Protein AF-A0A933M7V3-F1 (afdb_monomer_lite)

Sequence (161 aa):
MSKQGHDDSLKQYLIDEFIEDYQHGQLTRRQTLKLLTGLVGAASAAALVAACTPAVQPAPTNVPVPTAVPATNVPTIVPTTIPTTAATVAPTPTTAAADPTVATQATATVTAPQSNATVTADDPAIQVSAVEFPGSAGAKIIGYLARPRADGTFAAILVCH

Foldseek 3Di:
DDPVVVLVVVLVVQLVVLVVCVVVVVDPPVRSVVSNCVSVHVPCVVVVVVVPDDDPDPDDDDDDDDDDDDDDDDDDDDDDDDDDDDDDDDDDDDDDDDDDDDDPDDDDDDDADPPPPSDDPVHVQKDKDKDWDQDPPRDIDIDMDIDGPDDDDDDDDDDDD

Structure (mmCIF, N/CA/C/O backbone):
data_AF-A0A933M7V3-F1
#
_entry.id   AF-A0A933M7V3-F1
#
loop_
_atom_site.group_PDB
_atom_site.id
_atom_site.type_symbol
_atom_site.label_atom_id
_atom_site.label_alt_id
_atom_site.label_comp_id
_atom_site.label_asym_id
_atom_site.label_entity_id
_atom_site.label_seq_id
_atom_site.pdbx_PDB_ins_code
_atom_site.Cartn_x
_atom_site.Cartn_y
_atom_site.Cartn_z
_atom_site.occupancy
_atom_site.B_iso_or_equiv
_atom_site.auth_seq_id
_atom_site.auth_comp_id
_atom_site.auth_asym_id
_atom_site.auth_atom_id
_atom_site.pdbx_PDB_model_num
ATOM 1 N N . MET A 1 1 ? 10.084 39.443 32.050 1.00 48.31 1 MET A N 1
ATOM 2 C CA . MET A 1 1 ? 10.137 39.177 30.595 1.00 48.31 1 MET A CA 1
ATOM 3 C C . MET A 1 1 ? 10.096 37.669 30.423 1.00 48.31 1 MET A C 1
ATOM 5 O O . MET A 1 1 ? 10.974 36.979 30.924 1.00 48.31 1 MET A O 1
ATOM 9 N N . SER A 1 2 ? 8.969 37.172 29.926 1.00 56.19 2 SER A N 1
ATOM 10 C CA . SER A 1 2 ? 8.462 35.814 30.147 1.00 56.19 2 SER A CA 1
ATOM 11 C C . SER A 1 2 ? 9.182 34.769 29.289 1.00 56.19 2 SER A C 1
ATOM 13 O O . SER A 1 2 ? 9.082 34.825 28.068 1.00 56.19 2 SER A O 1
ATOM 15 N N . LYS A 1 3 ? 9.854 33.794 29.923 1.00 61.62 3 LYS A N 1
ATOM 16 C CA . LYS A 1 3 ? 10.538 32.666 29.249 1.00 61.62 3 LYS A CA 1
ATOM 17 C C . LYS A 1 3 ? 9.625 31.909 28.267 1.00 61.62 3 LYS A C 1
ATOM 19 O O . LYS A 1 3 ? 10.064 31.549 27.186 1.00 61.62 3 LYS A O 1
ATOM 24 N N . GLN A 1 4 ? 8.333 31.821 28.589 1.00 65.94 4 GLN A N 1
ATOM 25 C CA . GLN A 1 4 ? 7.307 31.143 27.791 1.00 65.94 4 GLN A CA 1
ATOM 26 C C . GLN A 1 4 ? 7.224 31.610 26.323 1.00 65.94 4 GLN A C 1
ATOM 28 O O . GLN A 1 4 ? 7.053 30.793 25.428 1.00 65.94 4 GLN A O 1
ATOM 33 N N . GLY A 1 5 ? 7.362 32.916 26.060 1.00 74.25 5 GLY A N 1
ATOM 34 C CA . GLY A 1 5 ? 7.212 33.450 24.700 1.00 74.25 5 GLY A CA 1
ATOM 35 C C . GLY A 1 5 ? 8.389 33.119 23.779 1.00 74.25 5 GLY A C 1
ATOM 36 O O . GLY A 1 5 ? 8.218 33.034 22.567 1.00 74.25 5 GLY A O 1
ATOM 37 N N . HIS A 1 6 ? 9.579 32.911 24.348 1.00 77.69 6 HIS A N 1
ATOM 38 C CA . HIS A 1 6 ? 10.762 32.528 23.581 1.00 77.69 6 HIS A CA 1
ATOM 39 C C . HIS A 1 6 ? 10.692 31.056 23.157 1.00 77.69 6 HIS A C 1
ATOM 41 O O . HIS A 1 6 ? 10.963 30.732 22.002 1.00 77.69 6 HIS A O 1
ATOM 47 N N . ASP A 1 7 ? 10.247 30.189 24.068 1.00 84.31 7 ASP A N 1
ATOM 48 C CA . ASP A 1 7 ? 10.130 28.753 23.816 1.00 84.31 7 ASP A CA 1
ATOM 49 C C . ASP A 1 7 ? 9.067 28.443 22.753 1.00 84.31 7 ASP A C 1
ATOM 51 O O . ASP A 1 7 ? 9.267 27.567 21.913 1.00 84.31 7 ASP A O 1
ATOM 55 N N . ASP A 1 8 ? 7.949 29.173 22.737 1.00 87.44 8 ASP A N 1
ATOM 56 C CA . ASP A 1 8 ? 6.903 28.971 21.729 1.00 87.44 8 ASP A CA 1
ATOM 57 C C . ASP A 1 8 ? 7.318 29.479 20.338 1.00 87.44 8 ASP A C 1
ATOM 59 O O . ASP A 1 8 ? 7.005 28.832 19.339 1.00 87.44 8 ASP A O 1
ATOM 63 N N . SER A 1 9 ? 8.097 30.564 20.253 1.00 88.06 9 SER A N 1
ATOM 64 C CA . SER A 1 9 ? 8.673 31.028 18.980 1.00 88.06 9 SER A CA 1
ATOM 65 C C . SER A 1 9 ? 9.659 30.016 18.393 1.00 88.06 9 SER A C 1
ATOM 67 O O . SER A 1 9 ? 9.671 29.808 17.181 1.00 88.06 9 SER A O 1
ATOM 69 N N . LEU A 1 10 ? 10.474 29.379 19.240 1.00 90.81 10 LEU A N 1
ATOM 70 C CA . LEU A 1 10 ? 11.414 28.347 18.807 1.00 90.81 10 LEU A CA 1
ATOM 71 C C . LEU A 1 10 ? 10.681 27.108 18.278 1.00 90.81 10 LEU A C 1
ATOM 73 O O . LEU A 1 10 ? 11.098 26.525 17.282 1.00 90.81 10 LEU A O 1
ATOM 77 N N . LYS A 1 11 ? 9.571 26.715 18.914 1.00 90.56 11 LYS A N 1
ATOM 78 C CA . LYS A 1 11 ? 8.758 25.585 18.442 1.00 90.56 11 LYS A CA 1
ATOM 79 C C . LYS A 1 11 ? 8.166 25.847 17.064 1.00 90.56 11 LYS A C 1
ATOM 81 O O . LYS A 1 11 ? 8.235 24.957 16.229 1.00 90.56 11 LYS A O 1
ATOM 86 N N . GLN A 1 12 ? 7.609 27.037 16.827 1.00 91.75 12 GLN A N 1
ATOM 87 C CA . GLN A 1 12 ? 7.056 27.378 15.511 1.00 91.75 12 GLN A CA 1
ATOM 88 C C . GLN A 1 12 ? 8.141 27.362 14.432 1.00 91.75 12 GLN A C 1
ATOM 90 O O . GLN A 1 12 ? 7.955 26.725 13.404 1.00 91.75 12 GLN A O 1
ATOM 95 N N . TYR A 1 13 ? 9.316 27.930 14.727 1.00 93.69 13 TYR A N 1
ATOM 96 C CA . TYR A 1 13 ? 10.466 27.866 13.824 1.00 93.69 13 TYR A CA 1
ATOM 97 C C . TYR A 1 13 ? 10.849 26.419 13.464 1.00 93.69 13 TYR A C 1
ATOM 99 O O . TYR A 1 13 ? 11.022 26.092 12.295 1.00 93.69 13 TYR A O 1
ATOM 107 N N . LEU A 1 14 ? 10.936 25.530 14.459 1.00 93.62 14 LEU A N 1
ATOM 108 C CA . LEU A 1 14 ? 11.271 24.121 14.227 1.00 93.62 14 LEU A CA 1
ATOM 109 C C . LEU A 1 14 ? 10.178 23.368 13.452 1.00 93.62 14 LEU A C 1
ATOM 111 O O . LEU A 1 14 ? 10.489 22.456 12.692 1.00 93.62 14 LEU A O 1
ATOM 115 N N . ILE A 1 15 ? 8.905 23.720 13.647 1.00 94.50 15 ILE A N 1
ATOM 116 C CA . ILE A 1 15 ? 7.791 23.135 12.892 1.00 94.50 15 ILE A CA 1
ATOM 117 C C . ILE A 1 15 ? 7.894 23.523 11.415 1.00 94.50 15 ILE A C 1
ATOM 119 O O . ILE A 1 15 ? 7.796 22.638 10.563 1.00 94.50 15 ILE A O 1
ATOM 123 N N . ASP A 1 16 ? 8.114 24.805 11.128 1.00 94.56 16 ASP A N 1
ATOM 124 C CA . ASP A 1 16 ? 8.207 25.321 9.761 1.00 94.56 16 ASP A CA 1
ATOM 125 C C . ASP A 1 16 ? 9.405 24.706 9.018 1.00 94.56 16 ASP A C 1
ATOM 127 O O . ASP A 1 16 ? 9.238 24.192 7.911 1.00 94.56 16 ASP A O 1
ATOM 131 N N . GLU A 1 17 ? 10.566 24.611 9.674 1.00 93.69 17 GLU A N 1
ATOM 132 C CA . GLU A 1 17 ? 11.766 23.960 9.125 1.00 93.69 17 GLU A CA 1
ATOM 133 C C . GLU A 1 17 ? 11.491 22.498 8.718 1.00 93.69 17 GLU A C 1
ATOM 135 O O . GLU A 1 17 ? 11.773 22.080 7.595 1.00 93.69 17 GLU A O 1
ATOM 140 N N . PHE A 1 18 ? 10.865 21.701 9.595 1.00 95.06 18 PHE A N 1
ATOM 141 C CA . PHE A 1 18 ? 10.579 20.293 9.290 1.00 95.06 18 PHE A CA 1
ATOM 142 C C . PHE A 1 18 ? 9.552 20.111 8.166 1.00 95.06 18 PHE A C 1
ATOM 144 O O . PHE A 1 18 ? 9.550 19.073 7.489 1.00 95.06 18 PHE A O 1
ATOM 151 N N . ILE A 1 19 ? 8.652 21.081 7.987 1.00 95.69 19 ILE A N 1
ATOM 152 C CA . ILE A 1 19 ? 7.697 21.095 6.877 1.00 95.69 19 ILE A CA 1
ATOM 153 C C . ILE A 1 19 ? 8.425 21.413 5.571 1.00 95.69 19 ILE A C 1
ATOM 155 O O . ILE A 1 19 ? 8.194 20.720 4.576 1.00 95.69 19 ILE A O 1
ATOM 159 N N . GLU A 1 20 ? 9.313 22.405 5.565 1.00 94.31 20 GLU A N 1
ATOM 160 C CA . GLU A 1 20 ? 10.119 22.746 4.392 1.00 94.31 20 GLU A CA 1
ATOM 161 C C . GLU A 1 20 ? 11.022 21.579 3.972 1.00 94.31 20 GLU A C 1
ATOM 163 O O . GLU A 1 20 ? 11.029 21.204 2.797 1.00 94.31 20 GLU A O 1
ATOM 168 N N . ASP A 1 21 ? 11.687 20.913 4.914 1.00 94.62 21 ASP A N 1
ATOM 169 C CA . ASP A 1 21 ? 12.516 19.730 4.644 1.00 94.62 21 ASP A CA 1
ATOM 170 C C . ASP A 1 21 ? 11.720 18.559 4.044 1.00 94.62 21 ASP A C 1
ATOM 172 O O . ASP A 1 21 ? 12.223 17.813 3.196 1.00 94.62 21 ASP A O 1
ATOM 176 N N . TYR A 1 22 ? 10.461 18.382 4.456 1.00 95.75 22 TYR A N 1
ATOM 177 C CA . TYR A 1 22 ? 9.568 17.396 3.845 1.00 95.75 22 TYR A CA 1
ATOM 178 C C . TYR A 1 22 ? 9.233 17.758 2.394 1.00 95.75 22 TYR A C 1
ATOM 180 O O . TYR A 1 22 ? 9.263 16.891 1.518 1.00 95.75 22 TYR A O 1
ATOM 188 N N . GLN A 1 23 ? 8.937 19.032 2.126 1.00 95.00 23 GLN A N 1
ATOM 189 C CA . GLN A 1 23 ? 8.612 19.512 0.780 1.00 95.00 23 GLN A CA 1
ATOM 190 C C . GLN A 1 23 ? 9.803 19.394 -0.179 1.00 95.00 23 GLN A C 1
ATOM 192 O O . GLN A 1 23 ? 9.618 19.027 -1.339 1.00 95.00 23 GLN A O 1
ATOM 197 N N . HIS A 1 24 ? 11.021 19.633 0.311 1.00 95.25 24 HIS A N 1
ATOM 198 C CA . HIS A 1 24 ? 12.257 19.475 -0.460 1.00 95.25 24 HIS A CA 1
ATOM 199 C C . HIS A 1 24 ? 12.740 18.016 -0.556 1.00 95.25 24 HIS A C 1
ATOM 201 O O . HIS A 1 24 ? 13.759 17.745 -1.193 1.00 95.25 24 HIS A O 1
ATOM 207 N N . GLY A 1 25 ? 12.027 17.062 0.055 1.00 92.44 25 GLY A N 1
ATOM 208 C CA . GLY A 1 25 ? 12.359 15.636 0.014 1.00 92.44 25 GLY A CA 1
ATOM 209 C C . GLY A 1 25 ? 13.552 15.226 0.886 1.00 92.44 25 GLY A C 1
ATOM 210 O O . GLY A 1 25 ? 14.023 14.096 0.764 1.00 92.44 25 GLY A O 1
ATOM 211 N N . GLN A 1 26 ? 14.026 16.110 1.769 1.00 95.69 26 GLN A N 1
ATOM 212 C CA . GLN A 1 26 ? 15.104 15.835 2.729 1.00 95.69 26 GLN A CA 1
ATOM 213 C C . GLN A 1 26 ? 14.610 14.998 3.917 1.00 95.69 26 GLN A C 1
ATOM 215 O O . GLN A 1 26 ? 15.350 14.177 4.464 1.00 95.69 26 GLN A O 1
ATOM 220 N N . LEU A 1 27 ? 13.333 15.146 4.283 1.00 95.69 27 LEU A N 1
ATOM 221 C CA . LEU A 1 27 ? 12.659 14.299 5.265 1.00 95.69 27 LEU A CA 1
ATOM 222 C C . LEU A 1 27 ? 11.561 13.465 4.610 1.00 95.69 27 LEU A C 1
ATOM 224 O O . LEU A 1 27 ? 10.698 13.956 3.886 1.00 95.69 27 LEU A O 1
ATOM 228 N N . THR A 1 28 ? 11.532 12.175 4.936 1.00 94.69 28 THR A N 1
ATOM 229 C CA . THR A 1 28 ? 10.385 11.327 4.597 1.00 94.69 28 THR A CA 1
ATOM 230 C C . THR A 1 28 ? 9.185 11.686 5.477 1.00 94.69 28 THR A C 1
ATOM 232 O O . THR A 1 28 ? 9.347 12.018 6.653 1.00 94.69 28 THR A O 1
ATOM 235 N N . ARG A 1 29 ? 7.958 11.484 4.970 1.00 93.50 29 ARG A N 1
ATOM 236 C CA . ARG A 1 29 ? 6.700 11.692 5.725 1.00 93.50 29 ARG A CA 1
ATOM 237 C C . ARG A 1 29 ? 6.751 11.108 7.143 1.00 93.50 29 ARG A C 1
ATOM 239 O O . ARG A 1 29 ? 6.297 11.725 8.101 1.00 93.50 29 ARG A O 1
ATOM 246 N N . ARG A 1 30 ? 7.313 9.902 7.294 1.00 93.56 30 ARG A N 1
ATOM 247 C CA . ARG A 1 30 ? 7.431 9.216 8.590 1.00 93.56 30 ARG A CA 1
ATOM 248 C C . ARG A 1 30 ? 8.388 9.939 9.543 1.00 93.56 30 ARG A C 1
ATOM 250 O O . ARG A 1 30 ? 8.127 9.948 10.742 1.00 93.56 30 ARG A O 1
ATOM 257 N N . GLN A 1 31 ? 9.492 10.490 9.044 1.00 93.69 31 GLN A N 1
ATOM 258 C CA . GLN A 1 31 ? 10.453 11.225 9.869 1.00 93.69 31 GLN A CA 1
ATOM 259 C C . GLN A 1 31 ? 9.869 12.561 10.323 1.00 93.69 31 GLN A C 1
ATOM 261 O O . GLN A 1 31 ? 9.893 12.830 11.521 1.00 93.69 31 GLN A O 1
ATOM 266 N N . THR A 1 32 ? 9.242 13.318 9.421 1.00 94.56 32 THR A N 1
ATOM 267 C CA . THR A 1 32 ? 8.553 14.571 9.764 1.00 94.56 32 THR A CA 1
ATOM 268 C C . THR A 1 32 ? 7.487 14.339 10.836 1.00 94.56 32 THR A C 1
ATOM 270 O O . THR A 1 32 ? 7.471 15.028 11.851 1.00 94.56 32 THR A O 1
ATOM 273 N N . LEU A 1 33 ? 6.661 13.292 10.693 1.00 92.50 33 LEU A N 1
ATOM 274 C CA . LEU A 1 33 ? 5.659 12.936 11.706 1.00 92.50 33 LEU A CA 1
ATOM 275 C C . LEU A 1 33 ? 6.281 12.576 13.065 1.00 92.50 33 LEU A C 1
ATOM 277 O O . LEU A 1 33 ? 5.747 12.969 14.100 1.00 92.50 33 LEU A O 1
ATOM 281 N N . LYS A 1 34 ? 7.408 11.852 13.089 1.00 90.75 34 LYS A N 1
ATOM 282 C CA . LYS A 1 34 ? 8.117 11.519 14.337 1.00 90.75 34 LYS A CA 1
ATOM 283 C C . LYS A 1 34 ? 8.695 12.759 15.020 1.00 90.75 34 LYS A C 1
ATOM 285 O O . LYS A 1 34 ? 8.561 12.881 16.234 1.00 90.75 34 LYS A O 1
ATOM 290 N N . LEU A 1 35 ? 9.306 13.661 14.253 1.00 90.69 35 LEU A N 1
ATOM 291 C CA . LEU A 1 35 ? 9.906 14.894 14.766 1.00 90.69 35 LEU A CA 1
ATOM 292 C C . LEU A 1 35 ? 8.836 15.854 15.297 1.00 90.69 35 LEU A C 1
ATOM 294 O O . LEU A 1 35 ? 8.938 16.294 16.439 1.00 90.69 35 LEU A O 1
ATOM 298 N N . LEU A 1 36 ? 7.757 16.079 14.539 1.00 91.50 36 LEU A N 1
ATOM 299 C CA . LEU A 1 36 ? 6.632 16.916 14.973 1.00 91.50 36 LEU A CA 1
ATOM 300 C C . LEU A 1 36 ? 5.951 16.356 16.230 1.00 91.50 36 LEU A C 1
ATOM 302 O O . LEU A 1 36 ? 5.666 17.104 17.163 1.00 91.50 36 LEU A O 1
ATOM 306 N N . THR A 1 37 ? 5.743 15.037 16.298 1.00 88.12 37 THR A N 1
ATOM 307 C CA . THR A 1 37 ? 5.151 14.394 17.486 1.00 88.12 37 THR A CA 1
ATOM 308 C C . THR A 1 37 ? 6.075 14.495 18.703 1.00 88.12 37 THR A C 1
ATOM 310 O O . THR A 1 37 ? 5.601 14.710 19.817 1.00 88.12 37 THR A O 1
ATOM 313 N N . GLY A 1 38 ? 7.392 14.363 18.509 1.00 86.75 38 GLY A N 1
ATOM 314 C CA . GLY A 1 38 ? 8.384 14.530 19.574 1.00 86.75 38 GLY A CA 1
ATOM 315 C C . GLY A 1 38 ? 8.492 15.970 20.084 1.00 86.75 38 GLY A C 1
ATOM 316 O O . GLY A 1 38 ? 8.725 16.173 21.272 1.00 86.75 38 GLY A O 1
ATOM 317 N N . LEU A 1 39 ? 8.282 16.954 19.205 1.00 85.00 39 LEU A N 1
ATOM 318 C CA . LEU A 1 39 ? 8.388 18.380 19.517 1.00 85.00 39 LEU A CA 1
ATOM 319 C C . LEU A 1 39 ? 7.121 18.951 20.177 1.00 85.00 39 LEU A C 1
ATOM 321 O O . LEU A 1 39 ? 7.218 19.719 21.132 1.00 85.00 39 LEU A O 1
ATOM 325 N N . VAL A 1 40 ? 5.936 18.586 19.677 1.00 78.88 40 VAL A N 1
ATOM 326 C CA . VAL A 1 40 ? 4.636 19.101 20.162 1.00 78.88 40 VAL A CA 1
ATOM 327 C C . VAL A 1 40 ? 4.047 18.216 21.273 1.00 78.88 40 VAL A C 1
ATOM 329 O O . VAL A 1 40 ? 3.194 18.655 22.044 1.00 78.88 40 VAL A O 1
ATOM 332 N N . GLY A 1 41 ? 4.549 16.987 21.417 1.00 70.50 41 GLY A N 1
ATOM 333 C CA . GLY A 1 41 ? 4.085 16.011 22.398 1.00 70.50 41 GLY A CA 1
ATOM 334 C C . GLY A 1 41 ? 2.876 15.200 21.917 1.00 70.50 41 GLY A C 1
ATOM 335 O O . GLY A 1 41 ? 2.114 15.599 21.040 1.00 70.50 41 GLY A O 1
ATOM 336 N N . ALA A 1 42 ? 2.680 14.024 22.519 1.00 59.34 42 ALA A N 1
ATOM 337 C CA . ALA A 1 42 ? 1.726 12.996 22.081 1.00 59.34 42 ALA A CA 1
ATOM 338 C C . ALA A 1 42 ? 0.233 13.292 22.374 1.00 59.34 42 ALA A C 1
ATOM 340 O O . ALA A 1 42 ? -0.600 12.387 22.316 1.00 59.34 42 ALA A O 1
ATOM 341 N N . ALA A 1 43 ? -0.138 14.535 22.692 1.00 57.34 43 ALA A N 1
ATOM 342 C CA . ALA A 1 43 ? -1.483 14.865 23.174 1.00 57.34 43 ALA A CA 1
ATOM 343 C C . ALA A 1 43 ? -2.596 14.778 22.101 1.00 57.34 43 ALA A C 1
ATOM 345 O O . ALA A 1 43 ? -3.773 14.834 22.447 1.00 57.34 43 ALA A O 1
ATOM 346 N N . SER A 1 44 ? -2.268 14.604 20.814 1.00 52.12 44 SER A N 1
ATOM 347 C CA . SER A 1 44 ? -3.243 14.585 19.706 1.00 52.12 44 SER A CA 1
ATOM 348 C C . SER A 1 44 ? -3.574 13.193 19.148 1.00 52.12 44 SER A C 1
ATOM 350 O O . SER A 1 44 ? -4.346 13.090 18.192 1.00 52.12 44 SER A O 1
ATOM 352 N N . ALA A 1 45 ? -3.059 12.109 19.744 1.00 55.12 45 ALA A N 1
ATOM 353 C CA . ALA A 1 45 ? -3.293 10.749 19.244 1.00 55.12 45 ALA A CA 1
ATOM 354 C C . ALA A 1 45 ? -4.794 10.400 19.118 1.00 55.12 45 ALA A C 1
ATOM 356 O O . ALA A 1 45 ? -5.196 9.754 18.153 1.00 55.12 45 ALA A O 1
ATOM 357 N N . ALA A 1 46 ? -5.641 10.892 20.030 1.00 56.41 46 ALA A N 1
ATOM 358 C CA . ALA A 1 46 ? -7.090 10.676 19.975 1.00 56.41 46 ALA A CA 1
ATOM 359 C C . ALA A 1 46 ? -7.776 11.410 18.803 1.00 56.41 46 ALA A C 1
ATOM 361 O O . ALA A 1 46 ? -8.706 10.873 18.208 1.00 56.41 46 ALA A O 1
ATOM 362 N N . ALA A 1 47 ? -7.303 12.607 18.432 1.00 60.03 47 ALA A N 1
ATOM 363 C CA . ALA A 1 47 ? -7.867 13.384 17.326 1.00 60.03 47 ALA A CA 1
ATOM 364 C C . ALA A 1 47 ? -7.513 12.777 15.960 1.00 60.03 47 ALA A C 1
ATOM 366 O O . ALA A 1 47 ? -8.342 12.776 15.054 1.00 60.03 47 ALA A O 1
ATOM 367 N N . LEU A 1 48 ? -6.315 12.196 15.829 1.00 62.06 48 LEU A N 1
ATOM 368 C CA . LEU A 1 48 ? -5.925 11.445 14.632 1.00 62.06 48 LEU A CA 1
ATOM 369 C C . LEU A 1 48 ? -6.775 10.178 14.460 1.00 62.06 48 LEU A C 1
ATOM 371 O O . LEU A 1 48 ? -7.232 9.906 13.357 1.00 62.06 48 LEU A O 1
ATOM 375 N N . VAL A 1 49 ? -7.056 9.444 15.543 1.00 64.50 49 VAL A N 1
ATOM 376 C CA . VAL A 1 49 ? -7.949 8.270 15.496 1.00 64.50 49 VAL A CA 1
ATOM 377 C C . VAL A 1 49 ? -9.386 8.673 15.145 1.00 64.50 49 VAL A C 1
ATOM 379 O O . VAL A 1 49 ? -10.013 8.011 14.321 1.00 64.50 49 VAL A O 1
ATOM 382 N N . ALA A 1 50 ? -9.889 9.783 15.698 1.00 60.72 50 ALA A N 1
ATOM 383 C CA . ALA A 1 50 ? -11.209 10.321 15.360 1.00 60.72 50 ALA A CA 1
ATOM 384 C C . ALA A 1 50 ? -11.298 10.838 13.910 1.00 60.72 50 ALA A C 1
ATOM 386 O O . ALA A 1 50 ? -12.357 10.780 13.296 1.00 60.72 50 ALA A O 1
ATOM 387 N N . ALA A 1 51 ? -10.192 11.306 13.327 1.00 61.00 51 ALA A N 1
ATOM 388 C CA . ALA A 1 51 ? -10.134 11.689 11.917 1.00 61.00 51 ALA A CA 1
ATOM 389 C C . ALA A 1 51 ? -10.061 10.478 10.963 1.00 61.00 51 ALA A C 1
ATOM 391 O O . ALA A 1 51 ? -10.335 10.617 9.774 1.00 61.00 51 ALA A O 1
ATOM 392 N N . CYS A 1 52 ? -9.708 9.289 11.465 1.00 63.38 52 CYS A N 1
ATOM 393 C CA . CYS A 1 52 ? -9.656 8.050 10.685 1.00 63.38 52 CYS A CA 1
ATOM 394 C C . CYS A 1 52 ? -10.988 7.278 10.647 1.00 63.38 52 CYS A C 1
ATOM 396 O O . CYS A 1 52 ? -11.050 6.232 10.001 1.00 63.38 52 CYS A O 1
ATOM 398 N N . THR A 1 53 ? -12.052 7.748 11.309 1.00 70.31 53 THR A N 1
ATOM 399 C CA . THR A 1 53 ? -13.394 7.170 11.137 1.00 70.31 53 THR A CA 1
ATOM 400 C C . THR A 1 53 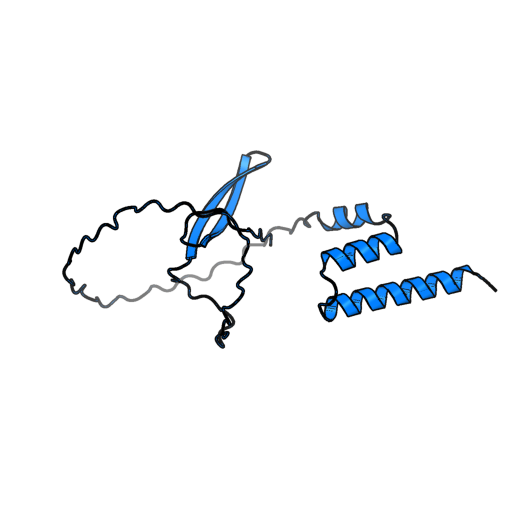? -14.055 7.739 9.877 1.00 70.31 53 THR A C 1
ATOM 402 O O . THR A 1 53 ? -14.205 8.959 9.791 1.00 70.31 53 THR A O 1
ATOM 405 N N . PRO A 1 54 ? -14.476 6.905 8.905 1.00 60.12 54 PRO A N 1
ATOM 406 C CA . PRO A 1 54 ? -15.162 7.381 7.709 1.00 60.12 54 PRO A CA 1
ATOM 407 C C . PRO A 1 54 ? -16.464 8.091 8.091 1.00 60.12 54 PRO A C 1
ATOM 409 O O . PRO A 1 54 ? -17.274 7.542 8.842 1.00 60.12 54 PRO A O 1
ATOM 412 N N . ALA A 1 55 ? -16.690 9.296 7.564 1.00 64.62 55 ALA A N 1
ATOM 413 C CA . ALA A 1 55 ? -18.004 9.919 7.640 1.00 64.62 55 ALA A CA 1
ATOM 414 C C . ALA A 1 55 ? -19.012 9.017 6.909 1.00 64.62 55 ALA A C 1
ATOM 416 O O . ALA A 1 55 ? -18.766 8.597 5.778 1.00 64.62 55 ALA A O 1
ATOM 417 N N . VAL A 1 56 ? -20.142 8.707 7.550 1.00 55.94 56 VAL A N 1
ATOM 418 C CA . VAL A 1 56 ? -21.260 8.022 6.893 1.00 55.94 56 VAL A CA 1
ATOM 419 C C . VAL A 1 56 ? -21.764 8.942 5.784 1.00 55.94 56 VAL A C 1
ATOM 421 O O . VAL A 1 56 ? -22.453 9.924 6.051 1.00 55.94 56 VAL A O 1
ATOM 424 N N . GLN A 1 57 ? -21.381 8.652 4.542 1.00 55.72 57 GLN A N 1
ATOM 425 C CA . GLN A 1 57 ? -21.898 9.355 3.379 1.00 55.72 57 GLN A CA 1
ATOM 426 C C . GLN A 1 57 ? -23.368 8.947 3.192 1.00 55.72 57 GLN A C 1
ATOM 428 O O . GLN A 1 57 ? -23.636 7.755 3.016 1.00 55.72 57 GLN A O 1
ATOM 433 N N . PRO A 1 58 ? -24.339 9.878 3.258 1.00 50.56 58 PRO A N 1
ATOM 434 C CA . PRO A 1 58 ? -25.726 9.547 2.963 1.00 50.56 58 PRO A CA 1
ATOM 435 C C . PRO A 1 58 ? -25.843 9.025 1.526 1.00 50.56 58 PRO A C 1
ATOM 437 O O . PRO A 1 58 ? -25.164 9.502 0.614 1.00 50.56 58 PRO A O 1
ATOM 440 N N . ALA A 1 59 ? -26.677 7.997 1.356 1.00 55.25 59 ALA A N 1
ATOM 441 C CA . ALA A 1 59 ? -26.846 7.270 0.105 1.00 55.25 59 ALA A CA 1
ATOM 442 C C . ALA A 1 59 ? -27.181 8.222 -1.064 1.00 55.25 59 ALA A C 1
ATOM 444 O O . ALA A 1 59 ? -28.026 9.106 -0.897 1.00 55.25 59 ALA A O 1
ATOM 445 N N . PRO A 1 60 ? -26.560 8.058 -2.247 1.00 55.94 60 PRO A N 1
ATOM 446 C CA . PRO A 1 60 ? -26.906 8.857 -3.413 1.00 55.94 60 PRO A CA 1
ATOM 447 C C . PRO A 1 60 ? -28.342 8.556 -3.856 1.00 55.94 60 PRO A C 1
ATOM 449 O O . PRO A 1 60 ? -28.712 7.407 -4.090 1.00 55.94 60 PRO A O 1
ATOM 452 N N . THR A 1 61 ? -29.153 9.602 -3.990 1.00 55.34 61 THR A N 1
ATOM 453 C CA . THR A 1 61 ? -30.471 9.538 -4.626 1.00 55.34 61 THR A CA 1
ATOM 454 C C . THR A 1 61 ? -30.298 9.147 -6.095 1.00 55.34 61 THR A C 1
ATOM 456 O O . THR A 1 61 ? -29.617 9.848 -6.843 1.00 55.34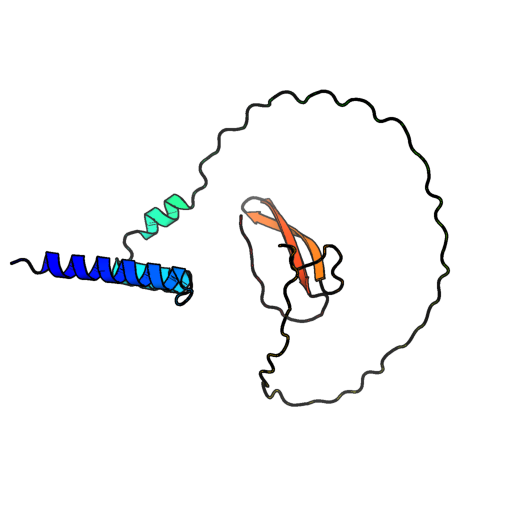 61 THR A O 1
ATOM 459 N N . ASN A 1 62 ? -30.907 8.032 -6.514 1.00 60.25 62 ASN A N 1
ATOM 460 C CA . ASN A 1 62 ? -30.896 7.565 -7.902 1.00 60.25 62 ASN A CA 1
ATOM 461 C C . ASN A 1 62 ? -31.414 8.657 -8.855 1.00 60.25 62 ASN A C 1
ATOM 463 O O . ASN A 1 62 ? -32.595 9.001 -8.836 1.00 60.25 62 ASN A O 1
ATOM 467 N N . VAL A 1 63 ? -30.541 9.157 -9.729 1.00 56.34 63 VAL A N 1
ATOM 468 C CA . VAL A 1 63 ? -30.929 9.918 -10.925 1.00 56.34 63 VAL A CA 1
ATOM 469 C C . VAL A 1 63 ? -31.299 8.898 -12.016 1.00 56.34 63 VAL A C 1
ATOM 471 O O . VAL A 1 63 ? -30.569 7.916 -12.177 1.00 56.34 63 VAL A O 1
ATOM 474 N N . PRO A 1 64 ? -32.423 9.053 -12.741 1.00 55.12 64 PRO A N 1
ATOM 475 C CA . PRO A 1 64 ? -32.850 8.075 -13.738 1.00 55.12 64 PRO A CA 1
ATOM 476 C C . PRO A 1 64 ? -31.840 7.963 -14.890 1.00 55.12 64 PRO A C 1
ATOM 478 O O . PRO A 1 64 ? -31.391 8.960 -15.453 1.00 55.12 64 PRO A O 1
ATOM 481 N N . VAL A 1 65 ? -31.510 6.716 -15.231 1.00 59.78 65 VAL A N 1
ATOM 482 C CA . VAL A 1 65 ? -30.672 6.317 -16.370 1.00 59.78 65 VAL A CA 1
ATOM 483 C C . VAL A 1 65 ? -31.332 6.753 -17.688 1.00 59.78 65 VAL A C 1
ATOM 485 O O . VAL A 1 65 ? -32.498 6.417 -17.903 1.00 59.78 65 VAL A O 1
ATOM 488 N N . PRO A 1 66 ? -30.629 7.452 -18.601 1.00 59.03 66 PRO A N 1
ATOM 489 C CA . PRO A 1 66 ? -31.127 7.672 -19.952 1.00 59.03 66 PRO A CA 1
ATOM 490 C C . PRO A 1 66 ? -31.117 6.363 -20.758 1.00 59.03 66 PRO A C 1
ATOM 492 O O . PRO A 1 66 ? -30.145 5.609 -20.761 1.00 59.03 66 PRO A O 1
ATOM 495 N N . THR A 1 67 ? -32.231 6.112 -21.443 1.00 52.97 67 THR A N 1
ATOM 496 C CA . THR A 1 67 ? -32.492 4.976 -22.333 1.00 52.97 67 THR A CA 1
ATOM 497 C C . THR A 1 67 ? -31.398 4.809 -23.392 1.00 52.97 67 THR A C 1
ATOM 499 O O . THR A 1 67 ? -31.127 5.729 -24.163 1.00 52.97 67 THR A O 1
ATOM 502 N N . ALA A 1 68 ? -30.796 3.619 -23.461 1.00 49.84 68 ALA A N 1
ATOM 503 C CA . ALA A 1 68 ? -29.845 3.256 -24.507 1.00 49.84 68 ALA A CA 1
ATOM 504 C C . ALA A 1 68 ? -30.533 3.172 -25.885 1.00 49.84 68 ALA A C 1
ATOM 506 O O . ALA A 1 68 ? -31.590 2.556 -26.030 1.00 49.84 68 ALA A O 1
ATOM 507 N N . VAL A 1 69 ? -29.907 3.775 -26.899 1.00 46.69 69 VAL A N 1
ATOM 508 C CA . VAL A 1 69 ? -30.269 3.651 -28.322 1.00 46.69 69 VAL A CA 1
ATOM 509 C C . VAL A 1 69 ? -29.652 2.350 -28.878 1.00 46.69 69 VAL A C 1
ATOM 511 O O . VAL A 1 69 ? -28.520 2.035 -28.503 1.00 46.69 69 VAL A O 1
ATOM 514 N N . PRO A 1 70 ? -30.337 1.567 -29.740 1.00 51.84 70 PRO A N 1
ATOM 515 C CA . PRO A 1 70 ? -29.827 0.277 -30.212 1.00 51.84 70 PRO A CA 1
ATOM 516 C C . PRO A 1 70 ? -28.624 0.444 -31.152 1.00 51.84 70 PRO A C 1
ATOM 518 O O . PRO A 1 70 ? -28.626 1.317 -32.019 1.00 51.84 70 PRO A O 1
ATOM 521 N N . ALA A 1 71 ? -27.618 -0.421 -31.007 1.00 53.47 71 ALA A N 1
ATOM 522 C CA . ALA A 1 71 ? -26.456 -0.487 -31.889 1.00 53.47 71 ALA A CA 1
ATOM 523 C C . ALA A 1 71 ? -26.790 -1.207 -33.210 1.00 53.47 71 ALA A C 1
ATOM 525 O O . ALA A 1 71 ? -27.371 -2.291 -33.205 1.00 53.47 71 ALA A O 1
ATOM 526 N N . THR A 1 72 ? -26.379 -0.611 -34.332 1.00 48.69 72 THR A N 1
ATOM 527 C CA . THR A 1 72 ? -26.417 -1.202 -35.679 1.00 48.69 72 THR A CA 1
ATOM 528 C C . THR A 1 72 ? -25.164 -2.052 -35.927 1.00 48.69 72 THR A C 1
ATOM 530 O O . THR A 1 72 ? -24.054 -1.684 -35.549 1.00 48.69 72 THR A O 1
ATOM 533 N N . ASN A 1 73 ? -25.372 -3.200 -36.569 1.00 55.31 73 ASN A N 1
ATOM 534 C CA . ASN A 1 73 ? -24.442 -4.312 -36.773 1.00 55.31 73 ASN A CA 1
ATOM 535 C C . ASN A 1 73 ? -23.170 -4.021 -37.616 1.00 55.31 73 ASN A C 1
ATOM 537 O O . ASN A 1 73 ? -23.266 -3.424 -38.680 1.00 55.31 73 ASN A O 1
ATOM 541 N N . VAL A 1 74 ? -22.037 -4.570 -37.129 1.00 43.88 74 VAL A N 1
ATOM 542 C CA . VAL A 1 74 ? -20.956 -5.410 -37.741 1.00 43.88 74 VAL A CA 1
ATOM 543 C C . VAL A 1 74 ? -20.391 -5.038 -39.141 1.00 43.88 74 VAL A C 1
ATOM 545 O O . VAL A 1 74 ? -21.144 -4.827 -40.085 1.00 43.88 74 VAL A O 1
ATOM 548 N N . PRO A 1 75 ? -19.053 -5.135 -39.341 1.00 49.75 75 PRO A N 1
ATOM 549 C CA . PRO A 1 75 ? -18.589 -6.310 -40.086 1.00 49.75 75 PRO A CA 1
ATOM 550 C C . PRO A 1 75 ? -17.400 -7.072 -39.467 1.00 49.75 75 PRO A C 1
ATOM 552 O O . PRO A 1 75 ? -16.423 -6.523 -38.969 1.00 49.75 75 PRO A O 1
ATOM 555 N N . THR A 1 76 ? -17.564 -8.386 -39.574 1.00 45.31 76 THR A N 1
ATOM 556 C CA . THR A 1 76 ? -16.661 -9.535 -39.544 1.00 45.31 76 THR A CA 1
ATOM 557 C C . THR A 1 76 ? -15.191 -9.258 -39.873 1.00 45.31 76 THR A C 1
ATOM 559 O O . THR A 1 76 ? -14.869 -8.810 -40.971 1.00 45.31 76 THR A O 1
ATOM 562 N N . ILE A 1 77 ? -14.294 -9.688 -38.981 1.00 44.94 77 ILE A N 1
ATOM 563 C CA . ILE A 1 77 ? -12.897 -10.006 -39.303 1.00 44.94 77 ILE A CA 1
ATOM 564 C C . ILE A 1 77 ? -12.686 -11.515 -39.152 1.00 44.94 77 ILE A C 1
ATOM 566 O O . ILE A 1 77 ? -12.961 -12.110 -38.112 1.00 44.94 77 ILE A O 1
ATOM 570 N N . VAL A 1 78 ? -12.255 -12.124 -40.253 1.00 43.50 78 VAL A N 1
ATOM 571 C CA . VAL A 1 78 ? -11.890 -13.536 -40.404 1.00 43.50 78 VAL A CA 1
ATOM 572 C C . VAL A 1 78 ? -10.622 -13.821 -39.585 1.00 43.50 78 VAL A C 1
ATOM 574 O O . VAL A 1 78 ? -9.659 -13.066 -39.716 1.00 43.50 78 VAL A O 1
ATOM 577 N N . PRO A 1 79 ? -10.553 -14.892 -38.773 1.00 54.78 79 PRO A N 1
ATOM 578 C CA . PRO A 1 79 ? -9.298 -15.295 -38.155 1.00 54.78 79 PRO A CA 1
ATOM 579 C C . PRO A 1 79 ? -8.406 -16.011 -39.180 1.00 54.78 79 PRO A C 1
ATOM 581 O O . PRO A 1 79 ? -8.705 -17.118 -39.627 1.00 54.78 79 PRO A O 1
ATOM 584 N N . THR A 1 80 ? -7.284 -15.383 -39.530 1.00 51.28 80 THR A N 1
ATOM 585 C CA . THR A 1 80 ? -6.168 -16.033 -40.226 1.00 51.28 80 THR A CA 1
ATOM 586 C C . THR A 1 80 ? -5.386 -16.875 -39.218 1.00 51.28 80 THR A C 1
ATOM 588 O O . THR A 1 80 ? -4.777 -16.350 -38.288 1.00 51.28 80 THR A O 1
ATOM 591 N N . THR A 1 81 ? -5.411 -18.193 -39.397 1.00 44.88 81 THR A N 1
ATOM 592 C CA . THR A 1 81 ? -4.617 -19.165 -38.636 1.00 44.88 81 THR A CA 1
ATOM 593 C C . THR A 1 81 ? -3.132 -19.044 -38.985 1.00 44.88 81 THR A C 1
ATOM 595 O O . THR A 1 81 ? -2.767 -19.194 -40.151 1.00 44.88 81 THR A O 1
ATOM 598 N N . ILE A 1 82 ? -2.274 -18.837 -37.985 1.00 47.28 82 ILE A N 1
ATOM 599 C CA . ILE A 1 82 ? -0.811 -18.925 -38.118 1.00 47.28 82 ILE A CA 1
ATOM 600 C C . ILE A 1 82 ? -0.365 -20.240 -37.454 1.00 47.28 82 ILE A C 1
ATOM 602 O O . ILE A 1 82 ? -0.809 -20.520 -36.337 1.00 47.28 82 ILE A O 1
ATOM 606 N N . PRO A 1 83 ? 0.447 -21.080 -38.122 1.00 54.09 83 PRO A N 1
ATOM 607 C CA . PRO A 1 83 ? 0.764 -22.417 -37.641 1.00 54.09 83 PRO A CA 1
ATOM 608 C C . PRO A 1 83 ? 1.696 -22.424 -36.425 1.00 54.09 83 PRO A C 1
ATOM 610 O O . PRO A 1 83 ? 2.638 -21.644 -36.301 1.00 54.09 83 PRO A O 1
ATOM 613 N N . THR A 1 84 ? 1.413 -23.396 -35.564 1.00 47.00 84 THR A N 1
ATOM 614 C CA . THR A 1 84 ? 2.233 -23.922 -34.479 1.00 47.00 84 THR A CA 1
ATOM 615 C C . THR A 1 84 ? 3.602 -24.378 -34.983 1.00 47.00 84 THR A C 1
ATOM 617 O O . THR A 1 84 ? 3.678 -25.274 -35.820 1.00 47.00 84 THR A O 1
ATOM 620 N N . THR A 1 85 ? 4.674 -23.860 -34.382 1.00 43.69 85 THR A N 1
ATOM 621 C CA . THR A 1 85 ? 5.983 -24.523 -34.390 1.00 43.69 85 THR A CA 1
ATOM 622 C C . THR A 1 85 ? 6.465 -24.647 -32.953 1.00 43.69 85 THR A C 1
ATOM 624 O O . THR A 1 85 ? 6.771 -23.661 -32.287 1.00 43.69 85 THR A O 1
ATOM 627 N N . ALA A 1 86 ? 6.481 -25.887 -32.476 1.00 41.34 86 ALA A N 1
ATOM 628 C CA . ALA A 1 86 ? 7.101 -26.290 -31.230 1.00 41.34 86 ALA A CA 1
ATOM 629 C C . ALA A 1 86 ? 8.627 -26.302 -31.397 1.00 41.34 86 ALA A C 1
ATOM 631 O O . ALA A 1 86 ? 9.142 -26.889 -32.347 1.00 41.34 86 ALA A O 1
ATOM 632 N N . ALA A 1 87 ? 9.347 -25.703 -30.451 1.00 46.50 87 ALA A N 1
ATOM 633 C CA . ALA A 1 87 ? 10.772 -25.939 -30.266 1.00 46.50 87 ALA A CA 1
ATOM 634 C C . ALA A 1 87 ? 11.065 -26.056 -28.767 1.00 46.50 87 ALA A C 1
ATOM 636 O O . ALA A 1 87 ? 11.105 -25.077 -28.025 1.00 46.50 87 ALA A O 1
ATOM 637 N N . THR A 1 88 ? 11.217 -27.303 -28.336 1.00 44.78 88 THR A N 1
ATOM 638 C CA . THR A 1 88 ? 11.747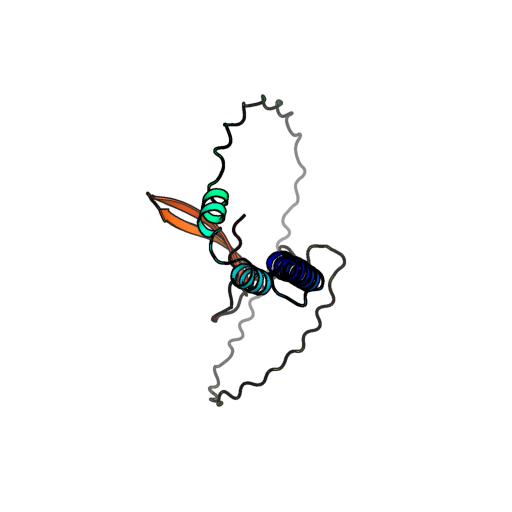 -27.725 -27.044 1.00 44.78 88 THR A CA 1
ATOM 639 C C . THR A 1 88 ? 13.241 -27.427 -26.985 1.00 44.78 88 THR A C 1
ATOM 641 O O . THR A 1 88 ? 13.997 -27.981 -27.777 1.00 44.78 88 THR A O 1
ATOM 644 N N . VAL A 1 89 ? 13.682 -26.637 -26.003 1.00 42.47 89 VAL A N 1
ATOM 645 C CA . VAL A 1 89 ? 15.057 -26.712 -25.490 1.00 42.47 89 VAL A CA 1
ATOM 646 C C . VAL A 1 89 ? 14.997 -26.650 -23.966 1.00 42.47 89 VAL A C 1
ATOM 648 O O . VAL A 1 89 ? 14.602 -25.647 -23.380 1.00 42.47 89 VAL A O 1
ATOM 651 N N . ALA A 1 90 ? 15.347 -27.769 -23.340 1.00 42.47 90 ALA A N 1
ATOM 652 C CA . ALA A 1 90 ? 15.535 -27.905 -21.905 1.00 42.47 90 ALA A CA 1
ATOM 653 C C . ALA A 1 90 ? 16.920 -27.360 -21.513 1.00 42.47 90 ALA A C 1
ATOM 655 O O . ALA A 1 90 ? 17.906 -27.771 -22.128 1.00 42.47 90 ALA A O 1
ATOM 656 N N . PRO A 1 91 ? 17.046 -26.493 -20.495 1.00 49.78 91 PRO A N 1
ATOM 657 C CA . PRO A 1 91 ? 18.331 -26.261 -19.857 1.00 49.78 91 PRO A CA 1
ATOM 658 C C . PRO A 1 91 ? 18.560 -27.279 -18.731 1.00 49.78 91 PRO A C 1
ATOM 660 O O . PRO A 1 91 ? 17.792 -27.391 -17.776 1.00 49.78 91 PRO A O 1
ATOM 663 N N . THR A 1 92 ? 19.647 -28.026 -18.872 1.00 39.75 92 THR A N 1
ATOM 664 C CA . THR A 1 92 ? 20.264 -28.896 -17.867 1.00 39.75 92 THR A CA 1
ATOM 665 C C . THR A 1 92 ? 20.648 -28.087 -16.617 1.00 39.75 92 THR A C 1
ATOM 667 O O . THR A 1 92 ? 21.266 -27.030 -16.767 1.00 39.75 92 THR A O 1
ATOM 670 N N . PRO A 1 93 ? 20.356 -28.542 -15.383 1.00 46.31 93 PRO A N 1
ATOM 671 C CA . PRO A 1 93 ? 20.853 -27.877 -14.186 1.00 46.31 93 PRO A CA 1
ATOM 672 C C . PRO A 1 93 ? 22.322 -28.253 -13.945 1.00 46.31 93 PRO A C 1
ATOM 674 O O . PRO A 1 93 ? 22.634 -29.398 -13.625 1.00 46.31 93 PRO A O 1
ATOM 677 N N . THR A 1 94 ? 23.224 -27.278 -14.062 1.00 47.25 94 THR A N 1
ATOM 678 C CA . THR A 1 94 ? 24.583 -27.380 -13.513 1.00 47.25 94 THR A CA 1
ATOM 679 C C . THR A 1 94 ? 24.608 -26.671 -12.167 1.00 47.25 94 THR A C 1
ATOM 681 O O . THR A 1 94 ? 24.457 -25.454 -12.080 1.00 47.25 94 THR A O 1
ATOM 684 N N . THR A 1 95 ? 24.789 -27.452 -11.107 1.00 42.22 95 THR A N 1
ATOM 685 C CA . THR A 1 95 ? 25.054 -26.982 -9.748 1.00 42.22 95 THR A CA 1
ATOM 686 C C . THR A 1 95 ? 26.410 -26.279 -9.692 1.00 42.22 95 THR A C 1
ATOM 688 O O . THR A 1 95 ? 27.437 -26.896 -9.963 1.00 42.22 95 THR A O 1
ATOM 691 N N . ALA A 1 96 ? 26.425 -25.014 -9.277 1.00 41.38 96 ALA A N 1
ATOM 692 C CA . ALA A 1 96 ? 27.622 -24.347 -8.780 1.00 41.38 96 ALA A CA 1
ATOM 693 C C . ALA A 1 96 ? 27.241 -23.532 -7.539 1.00 41.38 96 ALA A C 1
ATOM 695 O O . ALA A 1 96 ? 26.511 -22.548 -7.618 1.00 41.38 96 ALA A O 1
ATOM 696 N N . ALA A 1 97 ? 27.701 -24.006 -6.384 1.00 46.25 97 ALA A N 1
ATOM 697 C CA . ALA A 1 97 ? 27.648 -23.285 -5.125 1.00 46.25 97 ALA A CA 1
ATOM 698 C C . ALA A 1 97 ? 28.634 -22.107 -5.172 1.00 46.25 97 ALA A C 1
ATOM 700 O O . ALA A 1 97 ? 29.805 -22.304 -5.497 1.00 46.25 97 ALA A O 1
ATOM 701 N N . ALA A 1 98 ? 28.170 -20.907 -4.820 1.00 41.41 98 ALA A N 1
ATOM 702 C CA . ALA A 1 98 ? 29.026 -19.773 -4.499 1.00 41.41 98 ALA A CA 1
ATOM 703 C C . ALA A 1 98 ? 28.406 -18.931 -3.367 1.00 41.41 98 ALA A C 1
ATOM 705 O O . ALA A 1 98 ? 27.208 -18.661 -3.337 1.00 41.41 98 ALA A O 1
ATOM 706 N N . ASP A 1 99 ? 29.289 -18.599 -2.436 1.00 41.22 99 ASP A N 1
ATOM 707 C CA . ASP A 1 99 ? 29.217 -17.846 -1.180 1.00 41.22 99 ASP A CA 1
ATOM 708 C C . ASP A 1 99 ? 28.505 -16.468 -1.289 1.00 41.22 99 ASP A C 1
ATOM 710 O O . ASP A 1 99 ? 28.742 -15.752 -2.269 1.00 41.22 99 ASP A O 1
ATOM 714 N N . PRO A 1 100 ? 27.648 -16.033 -0.332 1.00 45.97 100 PRO A N 1
ATOM 715 C CA . PRO A 1 100 ? 26.954 -14.750 -0.430 1.00 45.97 100 PRO A CA 1
ATOM 716 C C . PRO A 1 100 ? 27.875 -13.583 -0.044 1.00 45.97 100 PRO A C 1
ATOM 718 O O . PRO A 1 100 ? 27.849 -13.084 1.079 1.00 45.97 100 PRO A O 1
ATOM 721 N N . THR A 1 101 ? 28.648 -13.075 -1.004 1.00 41.53 101 THR A N 1
ATOM 722 C CA . THR A 1 101 ? 29.173 -11.705 -0.921 1.00 41.53 101 THR A CA 1
ATOM 723 C C . THR A 1 101 ? 28.146 -10.750 -1.526 1.00 41.53 101 THR A C 1
ATOM 725 O O . THR A 1 101 ? 27.872 -10.787 -2.724 1.00 41.53 101 THR A O 1
ATOM 728 N N . VAL A 1 102 ? 27.557 -9.894 -0.687 1.00 47.38 102 VAL A N 1
ATOM 729 C CA . VAL A 1 102 ? 26.637 -8.826 -1.101 1.00 47.38 102 VAL A CA 1
ATOM 730 C C . VAL A 1 102 ? 27.411 -7.810 -1.944 1.00 47.38 102 VAL A C 1
ATOM 732 O O . VAL A 1 102 ? 28.101 -6.945 -1.412 1.00 47.38 102 VAL A O 1
ATOM 735 N N . ALA A 1 103 ? 27.303 -7.914 -3.268 1.00 43.19 103 ALA A N 1
ATOM 736 C CA . ALA A 1 103 ? 27.738 -6.877 -4.192 1.00 43.19 103 ALA A CA 1
ATOM 737 C C . ALA A 1 103 ? 26.531 -6.005 -4.563 1.00 43.19 103 ALA A C 1
ATOM 739 O O . ALA A 1 103 ? 25.656 -6.414 -5.326 1.00 43.19 103 ALA A O 1
ATOM 740 N N . THR A 1 104 ? 26.482 -4.790 -4.020 1.00 48.59 104 THR A N 1
ATOM 741 C CA . THR A 1 104 ? 25.533 -3.750 -4.427 1.00 48.59 104 THR A CA 1
ATOM 742 C C . THR A 1 104 ? 25.900 -3.271 -5.833 1.00 48.59 104 THR A C 1
ATOM 744 O O . THR A 1 104 ? 26.699 -2.351 -5.986 1.00 48.59 104 THR A O 1
ATOM 747 N N . GLN A 1 105 ? 25.342 -3.889 -6.876 1.00 45.47 105 GLN A N 1
ATOM 748 C CA . GLN A 1 105 ? 25.371 -3.329 -8.230 1.00 45.47 105 GLN A CA 1
ATOM 749 C C . GLN A 1 105 ? 24.016 -2.700 -8.549 1.00 45.47 105 GLN A C 1
ATOM 751 O O . GLN A 1 105 ? 23.088 -3.352 -9.018 1.00 45.47 105 GLN A O 1
ATOM 756 N N . ALA A 1 106 ? 23.915 -1.402 -8.269 1.00 53.38 106 ALA A N 1
ATOM 757 C CA . ALA A 1 106 ? 22.880 -0.545 -8.819 1.00 53.38 106 ALA A CA 1
ATOM 758 C C . ALA A 1 106 ? 23.368 -0.014 -10.173 1.00 53.38 106 ALA A C 1
ATOM 760 O O . ALA A 1 106 ? 24.198 0.891 -10.218 1.00 53.38 106 ALA A O 1
ATOM 761 N N . THR A 1 107 ? 22.866 -0.556 -11.282 1.00 49.88 107 THR A N 1
ATOM 762 C CA . THR A 1 107 ? 22.878 0.149 -12.574 1.00 49.88 107 THR A CA 1
ATOM 763 C C . THR A 1 107 ? 21.722 -0.339 -13.442 1.00 49.88 107 THR A C 1
ATOM 765 O O . THR A 1 107 ? 21.825 -1.338 -14.142 1.00 49.88 107 THR A O 1
ATOM 768 N N . ALA A 1 108 ? 20.618 0.401 -13.410 1.00 55.97 108 ALA A N 1
ATOM 769 C CA . ALA A 1 108 ? 19.687 0.480 -14.526 1.00 55.97 108 ALA A CA 1
ATOM 770 C C . ALA A 1 108 ? 19.117 1.899 -14.538 1.00 55.97 108 ALA A C 1
ATOM 772 O O . ALA A 1 108 ? 18.264 2.261 -13.729 1.00 55.97 108 ALA A O 1
ATOM 773 N N . THR A 1 109 ? 19.652 2.733 -15.421 1.00 44.03 109 THR A N 1
ATOM 774 C CA . THR A 1 109 ? 19.106 4.056 -15.707 1.00 44.03 109 THR A CA 1
ATOM 775 C C . THR A 1 109 ? 17.822 3.848 -16.506 1.00 44.03 109 THR A C 1
ATOM 777 O O . THR A 1 109 ? 17.875 3.460 -17.671 1.00 44.03 109 THR A O 1
ATOM 780 N N . VAL A 1 110 ? 16.661 4.051 -15.885 1.00 52.34 110 VAL A N 1
ATOM 781 C CA . VAL A 1 110 ? 15.375 4.034 -16.593 1.00 52.34 110 VAL A CA 1
ATOM 782 C C . VAL A 1 110 ? 15.157 5.420 -17.196 1.00 52.34 110 VAL A C 1
ATOM 784 O O . VAL A 1 110 ? 14.919 6.389 -16.479 1.00 52.34 110 VAL A O 1
ATOM 787 N N . THR A 1 111 ? 15.252 5.531 -18.520 1.00 45.53 111 THR A N 1
ATOM 788 C CA . THR A 1 111 ? 14.756 6.702 -19.254 1.00 45.53 111 THR A CA 1
ATOM 789 C C . THR A 1 111 ? 13.228 6.674 -19.215 1.00 45.53 111 THR A C 1
ATOM 791 O O . THR A 1 111 ? 12.612 5.760 -19.757 1.00 45.53 111 THR A O 1
ATOM 794 N N . ALA A 1 112 ? 12.612 7.649 -18.545 1.00 51.38 112 ALA A N 1
ATOM 795 C CA . ALA A 1 112 ? 11.159 7.736 -18.421 1.00 51.38 112 ALA A CA 1
ATOM 796 C C . ALA A 1 112 ? 10.501 8.130 -19.765 1.00 51.38 112 ALA A C 1
ATOM 798 O O . ALA A 1 112 ? 10.928 9.115 -20.375 1.00 51.38 112 ALA A O 1
ATOM 799 N N . PRO A 1 113 ? 9.462 7.416 -20.240 1.00 48.91 113 PRO A N 1
ATOM 800 C CA . PRO A 1 113 ? 8.653 7.856 -21.374 1.00 48.91 113 PRO A CA 1
ATOM 801 C C . PRO A 1 113 ? 7.733 9.031 -20.991 1.00 48.91 113 PRO A C 1
ATOM 803 O O . PRO A 1 113 ? 7.356 9.201 -19.836 1.00 48.91 113 PRO A O 1
ATOM 806 N N . GLN A 1 114 ? 7.353 9.848 -21.983 1.00 49.28 114 GLN A N 1
ATOM 807 C CA . GLN A 1 114 ? 6.504 11.048 -21.834 1.00 49.28 114 GLN A CA 1
ATOM 808 C C . GLN A 1 114 ? 4.998 10.747 -21.675 1.00 49.28 114 GLN A C 1
ATOM 810 O O . GLN A 1 114 ? 4.166 11.650 -21.743 1.00 49.28 114 GLN A O 1
ATOM 815 N N . SER A 1 115 ? 4.634 9.488 -21.441 1.00 56.91 115 SER A N 1
ATOM 816 C CA . SER A 1 115 ? 3.334 9.103 -20.902 1.00 56.91 115 SER A CA 1
ATOM 817 C C . SER A 1 115 ? 3.463 9.001 -19.385 1.00 56.91 115 SER A C 1
ATOM 819 O O . SER A 1 115 ? 4.335 8.308 -18.876 1.00 56.91 115 SER A O 1
ATOM 821 N N . ASN A 1 116 ? 2.563 9.639 -18.642 1.00 55.69 116 ASN A N 1
ATOM 822 C CA . ASN A 1 116 ? 2.434 9.480 -17.186 1.00 55.69 116 ASN A CA 1
ATOM 823 C C . ASN A 1 116 ? 2.208 8.018 -16.724 1.00 55.69 116 ASN A C 1
ATOM 825 O O . ASN A 1 116 ? 2.227 7.747 -15.526 1.00 55.69 116 ASN A O 1
ATOM 829 N N . ALA A 1 117 ? 2.015 7.081 -17.656 1.00 59.66 117 ALA A N 1
ATOM 830 C CA . ALA A 1 117 ? 2.188 5.653 -17.446 1.00 59.66 117 ALA A CA 1
ATOM 831 C C . ALA A 1 117 ? 3.606 5.226 -17.867 1.00 59.66 117 ALA A C 1
ATOM 833 O O . ALA A 1 117 ? 3.914 5.125 -19.056 1.00 59.66 117 ALA A O 1
ATOM 834 N N . THR A 1 118 ? 4.458 4.941 -16.882 1.00 69.00 118 THR A N 1
ATOM 835 C CA . THR A 1 118 ? 5.797 4.354 -17.087 1.00 69.00 118 THR A CA 1
ATOM 836 C C . THR A 1 118 ? 5.726 2.857 -17.449 1.00 69.00 118 THR A C 1
ATOM 838 O O . THR A 1 118 ? 6.743 2.262 -17.786 1.00 69.00 118 THR A O 1
ATOM 841 N N . VAL A 1 119 ? 4.537 2.240 -17.391 1.00 83.19 119 VAL A N 1
ATOM 842 C CA . VAL A 1 119 ? 4.304 0.791 -17.534 1.00 83.19 119 VAL A CA 1
ATOM 843 C C . VAL A 1 119 ? 3.201 0.539 -18.568 1.00 83.19 119 VAL A C 1
ATOM 845 O O . VAL A 1 119 ? 2.159 1.197 -18.527 1.00 83.19 119 VAL A O 1
ATOM 848 N N . THR A 1 120 ? 3.414 -0.399 -19.495 1.00 86.12 120 THR A N 1
ATOM 849 C CA . THR A 1 120 ? 2.400 -0.813 -20.482 1.00 86.12 120 THR A CA 1
ATOM 850 C C . THR A 1 120 ? 1.399 -1.795 -19.866 1.00 86.12 120 THR A C 1
ATOM 852 O O . THR A 1 120 ? 1.723 -2.523 -18.932 1.00 86.12 120 THR A O 1
ATOM 855 N N . ALA A 1 121 ? 0.170 -1.844 -20.392 1.00 84.62 121 ALA A N 1
ATOM 856 C CA . ALA A 1 121 ? -0.868 -2.739 -19.866 1.00 84.62 121 ALA A CA 1
ATOM 857 C C . ALA A 1 121 ? -0.489 -4.232 -19.965 1.00 84.62 121 ALA A C 1
ATOM 859 O O . ALA A 1 121 ? -0.800 -5.002 -19.061 1.00 84.62 121 ALA A O 1
ATOM 860 N N . ASP A 1 122 ? 0.222 -4.614 -21.030 1.00 88.12 122 ASP A N 1
ATOM 861 C CA . ASP A 1 122 ? 0.635 -5.993 -21.320 1.00 88.12 122 ASP A CA 1
ATOM 862 C C . ASP A 1 122 ? 2.117 -6.262 -20.993 1.00 88.12 122 ASP A C 1
ATOM 864 O O . ASP A 1 122 ? 2.755 -7.092 -21.643 1.00 88.12 122 ASP A O 1
ATOM 868 N N . ASP A 1 123 ? 2.705 -5.541 -20.030 1.00 93.38 123 ASP A N 1
ATOM 869 C CA . ASP A 1 123 ? 4.116 -5.714 -19.661 1.00 93.38 123 ASP A CA 1
ATOM 870 C C . ASP A 1 123 ? 4.425 -7.188 -19.297 1.00 93.38 123 ASP A C 1
ATOM 872 O O . ASP A 1 123 ? 3.900 -7.707 -18.304 1.00 93.38 123 ASP A O 1
ATOM 876 N N . PRO A 1 124 ? 5.294 -7.888 -20.060 1.00 93.81 124 PRO A N 1
ATOM 877 C CA . PRO A 1 124 ? 5.568 -9.307 -19.841 1.00 93.81 124 PRO A CA 1
ATOM 878 C C . PRO A 1 124 ? 6.316 -9.586 -18.530 1.00 93.81 124 PRO A C 1
ATOM 880 O O . PRO A 1 124 ? 6.282 -10.723 -18.044 1.00 93.81 124 PRO A O 1
ATOM 883 N N . ALA A 1 125 ? 6.981 -8.584 -17.947 1.00 94.25 125 ALA A N 1
ATOM 884 C CA . ALA A 1 125 ? 7.688 -8.711 -16.676 1.00 94.25 125 ALA A CA 1
ATOM 885 C C . ALA A 1 125 ? 6.741 -8.689 -15.465 1.00 94.25 125 ALA A C 1
ATOM 887 O O . ALA A 1 125 ? 7.154 -9.051 -14.358 1.00 94.25 125 ALA A O 1
ATOM 888 N N . ILE A 1 126 ? 5.476 -8.302 -15.655 1.00 94.69 126 ILE A N 1
ATOM 889 C CA . ILE A 1 126 ? 4.478 -8.170 -14.594 1.00 94.69 126 ILE A CA 1
ATOM 890 C C . ILE A 1 126 ? 3.383 -9.224 -14.786 1.00 94.69 126 ILE A C 1
ATOM 892 O O . ILE A 1 126 ? 3.020 -9.634 -15.889 1.00 94.69 126 ILE A O 1
ATOM 896 N N . GLN A 1 127 ? 2.853 -9.715 -13.675 1.00 94.88 127 GLN A N 1
ATOM 897 C CA . GLN A 1 127 ? 1.627 -10.502 -13.648 1.00 94.88 127 GLN A CA 1
ATOM 898 C C . GLN A 1 127 ? 0.644 -9.837 -12.687 1.00 94.88 127 GLN A C 1
ATOM 900 O O . GLN A 1 127 ? 1.027 -9.413 -11.591 1.00 94.88 127 GLN A O 1
ATOM 905 N N . VAL A 1 128 ? -0.611 -9.736 -13.121 1.00 95.62 128 VAL A N 1
ATOM 906 C CA . VAL A 1 128 ? -1.678 -9.034 -12.407 1.00 95.62 128 VAL A CA 1
ATOM 907 C C . VAL A 1 128 ? -2.840 -9.988 -12.172 1.00 95.62 128 VAL A C 1
ATOM 909 O O . VAL A 1 128 ? -3.240 -10.727 -13.070 1.00 95.62 128 VAL A O 1
ATOM 912 N N . SER A 1 129 ? -3.387 -9.973 -10.962 1.00 94.00 129 SER A N 1
ATOM 913 C CA . SER A 1 129 ? -4.551 -10.778 -10.590 1.00 94.00 129 SER A CA 1
ATOM 914 C C . SER A 1 129 ? -5.450 -10.025 -9.615 1.00 94.00 129 SER A C 1
ATOM 916 O O . SER A 1 129 ? -4.952 -9.313 -8.741 1.00 94.00 129 SER A O 1
ATOM 918 N N . ALA A 1 130 ? -6.763 -10.236 -9.713 1.00 96.19 130 ALA A N 1
ATOM 919 C CA . ALA A 1 130 ? -7.678 -9.909 -8.625 1.00 96.19 130 ALA A CA 1
ATOM 920 C C . ALA A 1 130 ? -7.459 -10.893 -7.468 1.00 96.19 130 ALA A C 1
ATOM 922 O O . ALA A 1 130 ? -7.289 -12.094 -7.687 1.00 96.19 130 ALA A O 1
ATOM 923 N N . VAL A 1 131 ? -7.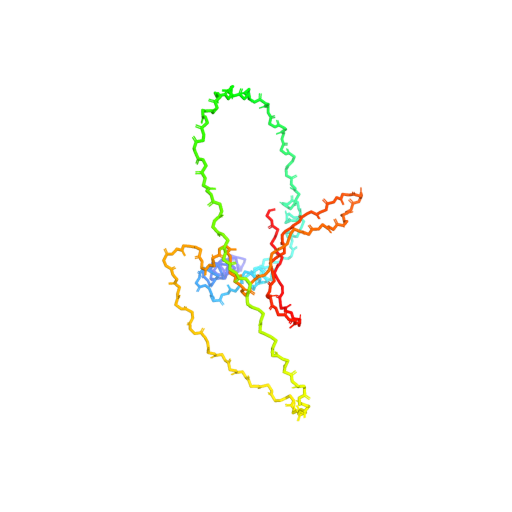447 -10.377 -6.245 1.00 96.50 131 VAL A N 1
ATOM 924 C CA . VAL A 1 131 ? -7.266 -11.159 -5.021 1.00 96.50 131 VAL A CA 1
ATOM 925 C C . VAL A 1 131 ? -8.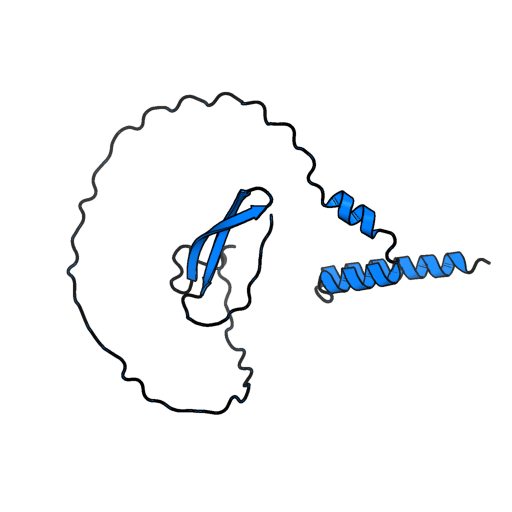433 -10.916 -4.079 1.00 96.50 131 VAL A C 1
ATOM 927 O O . VAL A 1 131 ? -8.960 -9.806 -4.004 1.00 96.50 131 VAL A O 1
ATOM 930 N N . GLU A 1 132 ? -8.834 -11.963 -3.366 1.00 96.69 132 GLU A N 1
ATOM 931 C CA . GLU A 1 132 ? -9.909 -11.921 -2.382 1.00 96.69 132 GLU A CA 1
ATOM 932 C C . GLU A 1 132 ? -9.402 -12.479 -1.051 1.00 96.69 132 GLU A C 1
ATOM 934 O O . GLU A 1 132 ? -8.779 -13.542 -1.004 1.00 96.69 132 GLU A O 1
ATOM 939 N N . PHE A 1 133 ? -9.684 -11.762 0.032 1.00 92.50 133 PHE A N 1
ATOM 940 C CA . PHE A 1 133 ? -9.329 -12.140 1.391 1.00 92.50 133 PHE A CA 1
ATOM 941 C C . PHE A 1 133 ? -10.556 -12.070 2.303 1.00 92.50 133 PHE A C 1
ATOM 943 O O . PHE A 1 133 ? -11.412 -11.198 2.125 1.00 92.50 133 PHE A O 1
ATOM 950 N N . PRO A 1 134 ? -10.649 -12.938 3.322 1.00 95.38 134 PRO A N 1
ATOM 951 C CA . PRO A 1 134 ? -11.655 -12.783 4.358 1.00 95.38 134 PRO A CA 1
ATOM 952 C C . PRO A 1 134 ? -11.350 -11.542 5.207 1.00 95.38 134 PRO A C 1
ATOM 954 O O . PRO A 1 134 ? -10.241 -11.357 5.706 1.00 95.38 134 PRO A O 1
ATOM 957 N N . GLY A 1 135 ? -12.356 -10.697 5.376 1.00 90.06 135 GLY A N 1
ATOM 958 C CA . GLY A 1 135 ? -12.373 -9.563 6.286 1.00 90.06 135 GLY A CA 1
ATOM 959 C C . GLY A 1 135 ? -13.116 -9.875 7.583 1.00 90.06 135 GLY A C 1
ATOM 960 O O . GLY A 1 135 ? -13.674 -10.956 7.791 1.00 90.06 135 GLY A O 1
ATOM 961 N N . SER A 1 136 ? -13.134 -8.896 8.484 1.00 92.44 136 SER A N 1
ATOM 962 C CA . SER A 1 136 ? -13.865 -8.995 9.747 1.00 92.44 136 SER A CA 1
ATOM 963 C C . SER A 1 136 ? -15.367 -9.186 9.514 1.00 92.44 136 SER A C 1
ATOM 965 O O . SER A 1 136 ? -15.923 -8.704 8.528 1.00 92.44 136 SER A O 1
ATOM 967 N N . ALA A 1 137 ? -16.028 -9.891 10.435 1.00 90.62 137 ALA A N 1
ATOM 968 C CA . ALA A 1 137 ? -17.470 -10.155 10.391 1.00 90.62 137 ALA A CA 1
ATOM 969 C C . ALA A 1 137 ? -17.969 -10.814 9.083 1.00 90.62 137 ALA A C 1
ATOM 971 O O . ALA A 1 137 ? -19.125 -10.647 8.705 1.00 90.62 137 ALA A O 1
ATOM 972 N N . GLY A 1 138 ? -17.108 -11.571 8.391 1.00 89.12 138 GLY A N 1
ATOM 973 C CA . GLY A 1 138 ? -17.472 -12.283 7.162 1.00 89.12 138 GLY A CA 1
ATOM 974 C C . GLY A 1 138 ? -17.496 -11.411 5.904 1.00 89.12 138 GLY A C 1
ATOM 975 O O . GLY A 1 138 ? -17.925 -11.883 4.853 1.00 89.12 138 GLY A O 1
ATOM 976 N N . ALA A 1 139 ? -17.025 -10.162 5.982 1.00 92.62 139 ALA A N 1
ATOM 977 C CA . ALA A 1 139 ? -16.824 -9.334 4.800 1.00 92.62 139 ALA A CA 1
ATOM 978 C C . ALA A 1 139 ? -15.778 -9.965 3.865 1.00 92.62 139 ALA A C 1
ATOM 980 O O . ALA A 1 139 ? -14.848 -10.625 4.321 1.00 92.62 139 ALA A O 1
ATOM 981 N N . LYS A 1 140 ? -15.901 -9.742 2.556 1.00 95.62 140 LYS A N 1
ATOM 982 C CA . LYS A 1 140 ? -14.878 -10.110 1.568 1.00 95.62 140 LYS A CA 1
ATOM 983 C C . LYS A 1 140 ? -14.109 -8.857 1.177 1.00 95.62 140 LYS A C 1
ATOM 985 O O . LYS A 1 140 ? -14.710 -7.879 0.738 1.00 95.62 140 LYS A O 1
ATOM 990 N N . ILE A 1 141 ? -12.796 -8.881 1.355 1.00 94.31 141 ILE A N 1
ATOM 991 C CA . ILE A 1 141 ? -11.899 -7.806 0.939 1.00 94.31 141 ILE A CA 1
ATOM 992 C C . ILE A 1 141 ? -11.360 -8.185 -0.431 1.00 94.31 141 ILE A C 1
ATOM 994 O O . ILE A 1 141 ? -10.716 -9.221 -0.576 1.00 94.31 141 ILE A O 1
ATOM 998 N N . ILE A 1 142 ? -11.618 -7.343 -1.423 1.00 95.69 142 ILE A N 1
ATOM 999 C CA . ILE A 1 142 ? -11.092 -7.510 -2.776 1.00 95.69 142 ILE A CA 1
ATOM 1000 C C . ILE A 1 142 ? -9.964 -6.513 -3.026 1.00 95.69 142 ILE A C 1
ATOM 1002 O O . ILE A 1 142 ? -9.968 -5.404 -2.492 1.00 95.69 142 ILE A O 1
ATOM 1006 N N . GLY A 1 143 ? -9.004 -6.898 -3.857 1.00 95.12 143 GLY A N 1
ATOM 1007 C CA . GLY A 1 143 ? -7.921 -6.023 -4.282 1.00 95.12 143 GLY A CA 1
ATOM 1008 C C . GLY A 1 143 ? -7.282 -6.495 -5.578 1.00 95.12 143 GLY A C 1
ATOM 1009 O O . GLY A 1 143 ? -7.629 -7.545 -6.118 1.00 95.12 143 GLY A O 1
ATOM 1010 N N . TYR A 1 144 ? -6.317 -5.721 -6.062 1.00 96.31 144 TYR A N 1
ATOM 1011 C CA . TYR A 1 144 ? -5.485 -6.090 -7.201 1.00 96.31 144 TYR A CA 1
ATOM 1012 C C . TYR A 1 144 ? -4.053 -6.314 -6.728 1.00 96.31 144 TYR A C 1
ATOM 1014 O O . TYR A 1 144 ? -3.489 -5.484 -6.015 1.00 96.31 144 TYR A O 1
ATOM 1022 N N . LEU A 1 145 ? -3.468 -7.436 -7.136 1.00 95.56 145 LEU A N 1
ATOM 1023 C CA . LEU A 1 145 ? -2.071 -7.766 -6.896 1.00 95.56 145 LEU A CA 1
ATOM 1024 C C . LEU A 1 145 ? -1.319 -7.691 -8.221 1.00 95.56 145 LEU A C 1
ATOM 1026 O O . LEU A 1 145 ? -1.610 -8.460 -9.134 1.00 95.56 145 LEU A O 1
ATOM 1030 N N . ALA A 1 146 ? -0.334 -6.802 -8.296 1.00 95.75 146 ALA A N 1
ATOM 1031 C CA . ALA A 1 146 ? 0.690 -6.809 -9.331 1.00 95.75 146 ALA A CA 1
ATOM 1032 C C . ALA A 1 146 ? 2.001 -7.302 -8.710 1.00 95.75 146 ALA A C 1
ATOM 1034 O O . ALA A 1 146 ? 2.403 -6.826 -7.645 1.00 95.75 146 ALA A O 1
ATOM 1035 N N . ARG A 1 147 ? 2.660 -8.269 -9.350 1.00 95.44 147 ARG A N 1
ATOM 1036 C CA . ARG A 1 147 ? 3.949 -8.812 -8.892 1.00 95.44 147 ARG A CA 1
ATOM 1037 C C . ARG A 1 147 ? 4.881 -9.092 -10.075 1.00 95.44 147 ARG A C 1
ATOM 1039 O O . 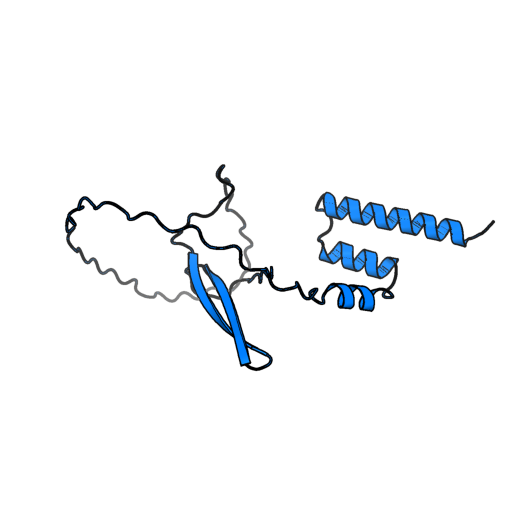ARG A 1 147 ? 4.382 -9.290 -11.186 1.00 95.44 147 ARG A O 1
ATOM 1046 N N . PRO A 1 148 ? 6.206 -9.162 -9.858 1.00 96.31 148 PRO A N 1
ATOM 1047 C CA . PRO A 1 148 ? 7.132 -9.631 -10.882 1.00 96.31 148 PRO A CA 1
ATOM 1048 C C . PRO A 1 148 ? 6.760 -11.033 -11.378 1.00 96.31 148 PRO A C 1
ATOM 1050 O O . PRO A 1 148 ? 6.300 -11.886 -10.608 1.00 96.31 148 PRO A O 1
ATOM 1053 N N . ARG A 1 149 ? 6.984 -11.297 -12.665 1.00 95.81 149 ARG A N 1
ATOM 1054 C CA . ARG A 1 149 ? 6.914 -12.636 -13.265 1.00 95.81 149 ARG A CA 1
ATOM 1055 C C . ARG A 1 149 ? 8.242 -13.380 -13.052 1.00 95.81 149 ARG A C 1
ATOM 1057 O O . ARG A 1 149 ? 8.902 -13.794 -13.998 1.00 95.81 149 ARG A O 1
ATOM 1064 N N . ALA A 1 150 ? 8.645 -13.501 -11.792 1.00 92.56 150 ALA A N 1
ATOM 1065 C CA . ALA A 1 150 ? 9.819 -14.238 -11.342 1.00 92.56 150 ALA A CA 1
ATOM 1066 C C . ALA A 1 150 ? 9.528 -14.849 -9.967 1.00 92.56 150 ALA A C 1
ATOM 1068 O O . ALA A 1 150 ? 8.695 -14.330 -9.218 1.00 92.56 150 ALA A O 1
ATOM 1069 N N . ASP A 1 151 ? 10.215 -15.936 -9.637 1.00 92.38 151 ASP A N 1
ATOM 1070 C CA . ASP A 1 151 ? 10.122 -16.558 -8.320 1.00 92.38 151 ASP A CA 1
ATOM 1071 C C . ASP A 1 151 ? 11.023 -15.838 -7.308 1.00 92.38 151 ASP A C 1
ATOM 1073 O O . ASP A 1 151 ? 12.065 -15.283 -7.662 1.00 92.38 151 ASP A O 1
ATOM 1077 N N . GLY A 1 152 ? 10.626 -15.852 -6.034 1.00 93.44 152 GLY A N 1
ATOM 1078 C CA . GLY A 1 152 ? 11.397 -15.274 -4.935 1.00 93.44 152 GLY A CA 1
ATOM 1079 C C . GLY A 1 152 ? 10.573 -14.395 -3.997 1.00 93.44 152 GLY A C 1
ATOM 1080 O O . GLY A 1 152 ? 9.358 -14.248 -4.135 1.00 93.44 152 GLY A O 1
ATOM 1081 N N . THR A 1 153 ? 11.262 -13.813 -3.017 1.00 95.69 153 THR A N 1
ATOM 1082 C CA . THR A 1 153 ? 10.680 -12.867 -2.060 1.00 95.69 153 THR A CA 1
ATOM 1083 C C . THR A 1 153 ? 10.960 -11.447 -2.524 1.00 95.69 153 THR A C 1
ATOM 1085 O O . THR A 1 153 ? 12.113 -11.072 -2.726 1.00 95.69 153 THR A O 1
ATOM 1088 N N . PHE A 1 154 ? 9.909 -10.642 -2.643 1.00 94.88 154 PHE A N 1
ATOM 1089 C CA . PHE A 1 154 ? 9.996 -9.249 -3.070 1.00 94.88 154 PHE A CA 1
ATOM 1090 C C . PHE A 1 154 ? 9.488 -8.323 -1.967 1.00 94.88 154 PHE A C 1
ATOM 1092 O O . PHE A 1 154 ? 8.625 -8.698 -1.170 1.00 94.88 154 PHE A O 1
ATOM 1099 N N . ALA A 1 155 ? 10.000 -7.093 -1.931 1.00 94.88 155 ALA A N 1
ATOM 1100 C CA . ALA A 1 155 ? 9.374 -6.039 -1.143 1.00 94.88 155 ALA A CA 1
ATOM 1101 C C . ALA A 1 155 ? 7.966 -5.750 -1.692 1.00 94.88 155 ALA A C 1
ATOM 1103 O O . ALA A 1 155 ? 7.751 -5.777 -2.904 1.00 94.88 155 ALA A O 1
ATOM 1104 N N . ALA A 1 156 ? 7.017 -5.461 -0.802 1.00 94.44 156 ALA A N 1
ATOM 1105 C CA . ALA A 1 156 ? 5.629 -5.194 -1.162 1.00 94.44 156 ALA A CA 1
ATOM 1106 C C . ALA A 1 156 ? 5.172 -3.823 -0.649 1.00 94.44 156 ALA A C 1
ATOM 1108 O O . ALA A 1 156 ? 5.609 -3.359 0.406 1.00 94.44 156 ALA A O 1
ATOM 1109 N N . ILE A 1 157 ? 4.258 -3.201 -1.394 1.00 95.81 157 ILE A N 1
ATOM 1110 C CA . ILE A 1 157 ? 3.568 -1.963 -1.026 1.00 95.81 157 ILE A CA 1
ATOM 1111 C C . ILE A 1 157 ? 2.068 -2.259 -1.027 1.00 95.81 157 ILE A C 1
ATOM 1113 O O . ILE A 1 157 ? 1.550 -2.806 -1.998 1.00 95.81 157 ILE A O 1
ATOM 1117 N N . LEU A 1 158 ? 1.375 -1.888 0.051 1.00 95.12 158 LEU A N 1
ATOM 1118 C CA . LEU A 1 158 ? -0.083 -1.928 0.133 1.00 95.12 158 LEU A CA 1
ATOM 1119 C C . LEU A 1 158 ? -0.628 -0.511 -0.034 1.00 95.12 158 LEU A C 1
ATOM 1121 O O . LEU A 1 158 ? -0.252 0.393 0.714 1.00 95.12 158 LEU A O 1
ATOM 1125 N N . VAL A 1 159 ? -1.521 -0.336 -1.002 1.00 94.94 159 VAL A N 1
ATOM 1126 C CA . VAL A 1 159 ? -2.202 0.933 -1.255 1.00 94.94 159 VAL A CA 1
ATOM 1127 C C . VAL A 1 159 ? -3.645 0.806 -0.783 1.00 94.94 159 VAL A C 1
ATOM 1129 O O . VAL A 1 159 ? -4.420 0.036 -1.345 1.00 94.94 159 VAL A O 1
ATOM 1132 N N . CYS A 1 160 ? -3.993 1.574 0.246 1.00 91.38 160 CYS A N 1
ATOM 1133 C CA . CYS A 1 160 ? -5.372 1.784 0.673 1.00 91.38 160 CYS A CA 1
ATOM 1134 C C . CYS A 1 160 ? -5.816 3.151 0.145 1.00 91.38 160 CYS A C 1
ATOM 1136 O O . CYS A 1 160 ? -5.092 4.130 0.340 1.00 91.38 160 CYS A O 1
ATOM 1138 N N . HIS A 1 161 ? -6.956 3.194 -0.539 1.00 84.31 161 HIS A N 1
ATOM 1139 C CA . HIS A 1 161 ? -7.569 4.414 -1.066 1.00 84.31 161 HIS A CA 1
ATOM 1140 C C . HIS A 1 161 ? -8.749 4.845 -0.198 1.00 84.31 161 HIS A C 1
ATOM 1142 O O . HIS A 1 161 ? -9.353 3.956 0.445 1.00 84.31 161 HIS A O 1
#

Radius of gyration: 28.31 Å; chains: 1; bounding box: 62×68×71 Å

Secondary structure (DSSP, 8-state):
--HHHHHHHHHHHHHHHHHHHHHTTSS-HHHHHHHHHHHH-GGGHHHHHHHTSPP-PPPPP-PPPPPPPPPPP----------------PPP---------------------SSS-SS-TT-TTEEEEEEEEE-GGGPEEEEEEEEESS-S---------

pLDDT: mean 71.83, std 20.99, range [39.75, 96.69]